Protein AF-A0A085LFK7-F1 (afdb_monomer_lite)

Structure (mmCIF, N/CA/C/O backbone):
data_AF-A0A085LFK7-F1
#
_entry.id   AF-A0A085LFK7-F1
#
loop_
_atom_site.group_PDB
_atom_site.id
_atom_site.type_symbol
_atom_site.label_atom_id
_atom_site.label_alt_id
_atom_site.label_comp_id
_atom_site.label_asym_id
_atom_site.label_entity_id
_atom_site.label_seq_id
_atom_site.pdbx_PDB_ins_code
_atom_site.Cartn_x
_atom_site.Cartn_y
_atom_site.Cartn_z
_atom_site.occupancy
_atom_site.B_iso_or_equiv
_atom_site.auth_seq_id
_atom_site.auth_comp_id
_atom_site.auth_asym_id
_atom_site.auth_atom_id
_atom_site.pdbx_PDB_model_num
ATOM 1 N N . LEU A 1 1 ? -1.500 9.485 3.854 1.00 60.34 1 LEU A N 1
ATOM 2 C CA . LEU A 1 1 ? -0.329 9.518 2.908 1.00 60.34 1 LEU A CA 1
ATOM 3 C C . LEU 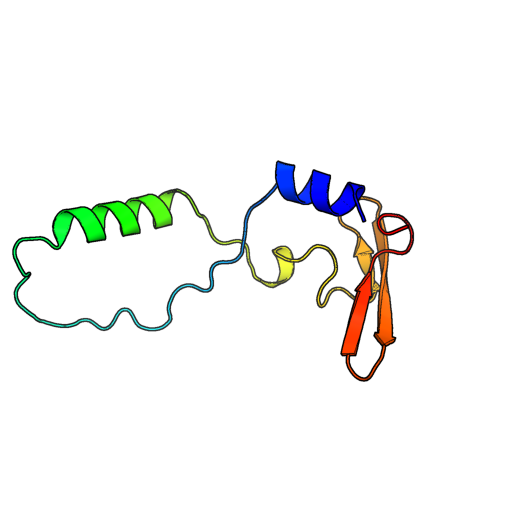A 1 1 ? 0.918 10.224 3.486 1.00 60.34 1 LEU A C 1
ATOM 5 O O . LEU A 1 1 ? 2.042 9.791 3.240 1.00 60.34 1 LEU A O 1
ATOM 9 N N . VAL A 1 2 ? 0.734 11.322 4.229 1.00 69.50 2 VAL A N 1
ATOM 10 C CA . VAL A 1 2 ? 1.791 12.288 4.591 1.00 69.50 2 VAL A CA 1
ATOM 11 C C . VAL A 1 2 ? 2.888 11.710 5.490 1.00 69.50 2 VAL A C 1
ATOM 13 O O . VAL A 1 2 ? 4.058 11.997 5.263 1.00 69.50 2 VAL A O 1
ATOM 16 N N . VAL A 1 3 ? 2.550 10.855 6.463 1.00 78.62 3 VAL A N 1
ATOM 17 C CA . VAL A 1 3 ? 3.534 10.326 7.430 1.00 78.62 3 VAL A CA 1
ATOM 18 C C . VAL A 1 3 ? 4.604 9.481 6.741 1.00 78.62 3 VAL A C 1
ATOM 20 O O . VAL A 1 3 ? 5.790 9.660 6.992 1.00 78.62 3 VAL A O 1
ATOM 23 N N . LEU A 1 4 ? 4.196 8.602 5.824 1.00 78.25 4 LEU A N 1
ATOM 24 C CA . LEU A 1 4 ? 5.115 7.713 5.114 1.00 78.25 4 LEU A CA 1
ATOM 25 C C . LEU A 1 4 ? 6.008 8.484 4.131 1.00 78.25 4 LEU A C 1
ATOM 27 O O . LEU A 1 4 ? 7.190 8.183 4.005 1.00 78.25 4 LEU A O 1
ATOM 31 N N . MET A 1 5 ? 5.454 9.508 3.473 1.00 82.06 5 MET A N 1
ATOM 32 C CA . MET A 1 5 ? 6.218 10.396 2.590 1.00 82.06 5 MET A CA 1
ATOM 33 C C . MET A 1 5 ? 7.207 11.260 3.378 1.00 82.06 5 MET A C 1
ATOM 35 O O . MET A 1 5 ? 8.332 11.462 2.932 1.00 82.06 5 MET A O 1
ATOM 39 N N . HIS A 1 6 ? 6.817 11.736 4.561 1.00 80.44 6 HIS A N 1
ATOM 40 C CA . HIS A 1 6 ? 7.674 12.553 5.412 1.00 80.44 6 HIS A CA 1
ATOM 41 C C . HIS A 1 6 ? 8.803 11.732 6.046 1.00 80.44 6 HIS A C 1
ATOM 43 O O . HIS A 1 6 ? 9.951 12.164 6.039 1.00 80.44 6 HIS A O 1
ATOM 49 N N . ASP A 1 7 ? 8.505 10.525 6.529 1.00 82.44 7 ASP A N 1
ATOM 50 C CA . ASP A 1 7 ? 9.519 9.604 7.043 1.00 82.44 7 ASP A CA 1
ATOM 51 C C . ASP A 1 7 ? 10.489 9.167 5.937 1.00 82.44 7 ASP A C 1
ATOM 53 O O . ASP A 1 7 ? 11.701 9.316 6.082 1.00 82.44 7 ASP A O 1
ATOM 57 N N . GLY A 1 8 ? 9.955 8.761 4.779 1.00 77.06 8 GLY A N 1
ATOM 58 C CA . GLY A 1 8 ? 10.756 8.404 3.611 1.00 77.06 8 GLY A CA 1
ATOM 59 C C . GLY A 1 8 ? 11.635 9.551 3.108 1.00 77.06 8 GLY A C 1
ATOM 60 O O . GLY A 1 8 ? 12.756 9.302 2.681 1.00 77.06 8 GLY A O 1
ATOM 61 N N . ALA A 1 9 ? 11.181 10.806 3.197 1.00 79.62 9 ALA A N 1
ATOM 62 C CA . ALA A 1 9 ? 11.991 11.975 2.851 1.00 79.62 9 ALA A CA 1
ATOM 63 C C . ALA A 1 9 ? 13.153 12.211 3.833 1.00 79.62 9 ALA A C 1
ATOM 65 O O . ALA A 1 9 ? 14.217 12.660 3.410 1.00 79.62 9 ALA A O 1
ATOM 66 N N . ARG A 1 10 ? 12.986 11.888 5.125 1.00 78.31 10 ARG A N 1
ATOM 67 C CA . ARG A 1 10 ? 14.064 12.000 6.126 1.00 78.31 10 ARG A CA 1
ATOM 68 C C . ARG A 1 10 ? 15.092 10.875 6.019 1.00 78.31 10 ARG A C 1
ATOM 70 O O . ARG A 1 10 ? 16.265 11.097 6.300 1.00 78.31 10 ARG A O 1
ATOM 77 N N . THR A 1 11 ? 14.665 9.677 5.631 1.00 72.25 11 THR A N 1
ATOM 78 C CA . THR A 1 11 ? 15.505 8.465 5.620 1.00 72.25 11 THR A CA 1
ATOM 79 C C . THR A 1 11 ? 16.003 8.075 4.227 1.00 72.25 11 THR A C 1
ATOM 81 O O . THR A 1 11 ? 16.745 7.099 4.096 1.00 72.25 11 THR A O 1
ATOM 84 N N . ALA A 1 12 ? 15.602 8.825 3.192 1.00 62.25 12 ALA A N 1
ATOM 85 C CA . ALA A 1 12 ? 15.696 8.464 1.781 1.00 62.25 12 ALA A CA 1
ATOM 86 C C . ALA A 1 12 ? 17.036 7.819 1.387 1.00 62.25 12 ALA A C 1
ATOM 88 O O . ALA A 1 12 ? 18.047 8.488 1.165 1.00 62.25 12 ALA A O 1
ATOM 89 N N . ARG A 1 13 ? 17.017 6.496 1.206 1.00 69.06 13 ARG A N 1
ATOM 90 C CA . ARG A 1 13 ? 18.084 5.726 0.566 1.00 69.06 13 ARG A CA 1
ATOM 91 C C . ARG A 1 13 ? 17.439 4.748 -0.405 1.00 69.06 13 ARG A C 1
ATOM 93 O O . ARG A 1 13 ? 16.713 3.847 -0.003 1.00 69.06 13 ARG A O 1
ATOM 100 N N . SER A 1 14 ? 17.650 4.968 -1.697 1.00 65.25 14 SER A N 1
ATOM 101 C CA . SER A 1 14 ? 17.002 4.195 -2.755 1.00 65.25 14 SER A CA 1
ATOM 102 C C . SER A 1 14 ? 17.885 3.048 -3.241 1.00 65.25 14 SER A C 1
ATOM 104 O O . SER A 1 14 ? 19.111 3.167 -3.338 1.00 65.25 14 SER A O 1
ATOM 106 N N . SER A 1 15 ? 17.261 1.924 -3.596 1.00 64.38 15 SER A N 1
ATOM 107 C CA . SER A 1 15 ? 17.933 0.876 -4.357 1.00 64.38 15 SER A CA 1
ATOM 108 C C . SER A 1 15 ? 18.140 1.376 -5.787 1.00 64.38 15 SER A C 1
ATOM 110 O O . SER A 1 15 ? 17.233 1.328 -6.619 1.00 64.38 15 SER A O 1
ATOM 112 N N . ARG A 1 16 ? 19.338 1.860 -6.113 1.00 65.62 16 ARG A N 1
ATOM 113 C CA . ARG A 1 16 ? 19.757 1.866 -7.514 1.00 65.62 16 ARG A CA 1
ATOM 114 C C . ARG A 1 16 ? 20.142 0.437 -7.860 1.00 65.62 16 ARG A C 1
ATOM 116 O O . ARG A 1 16 ? 21.083 -0.095 -7.276 1.00 65.62 16 ARG A O 1
ATOM 123 N N . ARG A 1 17 ? 19.429 -0.182 -8.804 1.00 57.62 17 ARG A N 1
ATOM 124 C CA . ARG A 1 17 ? 19.918 -1.409 -9.437 1.00 57.62 17 ARG A CA 1
ATOM 125 C C . ARG A 1 17 ? 21.260 -1.039 -10.066 1.00 57.62 17 ARG A C 1
ATOM 127 O O . ARG A 1 17 ? 21.301 -0.145 -10.911 1.00 57.62 17 ARG A O 1
ATOM 134 N N . ALA A 1 18 ? 22.354 -1.633 -9.592 1.00 55.38 18 ALA A N 1
ATOM 135 C CA . ALA A 1 18 ? 23.641 -1.441 -10.243 1.00 55.38 18 ALA A CA 1
ATOM 136 C C . ALA A 1 18 ? 23.465 -1.822 -11.723 1.00 55.38 18 ALA A C 1
ATOM 138 O O . ALA A 1 18 ? 22.796 -2.827 -11.992 1.00 55.38 18 ALA A O 1
ATOM 139 N N . PRO A 1 19 ? 23.975 -1.027 -12.682 1.00 46.00 19 PRO A N 1
ATOM 140 C CA . PRO A 1 19 ? 23.883 -1.408 -14.079 1.00 46.00 19 PRO A CA 1
ATOM 141 C C . PRO A 1 19 ? 24.586 -2.757 -14.237 1.00 46.00 19 PRO A C 1
ATOM 143 O O . PRO A 1 19 ? 25.791 -2.876 -14.013 1.00 46.00 19 PRO A O 1
ATOM 146 N N . SER A 1 20 ? 23.820 -3.796 -14.574 1.00 53.44 20 SER A N 1
ATOM 147 C CA . SER A 1 20 ? 24.397 -5.028 -15.095 1.00 53.44 20 SER A CA 1
ATOM 148 C C . SER A 1 20 ? 25.118 -4.646 -16.380 1.00 53.44 20 SER A C 1
ATOM 150 O O . SER A 1 20 ? 24.518 -3.965 -17.202 1.00 53.44 20 SER A O 1
ATOM 152 N N . THR A 1 21 ? 26.365 -5.076 -16.539 1.00 46.34 21 THR A N 1
ATOM 153 C CA . THR A 1 21 ? 27.300 -4.715 -17.619 1.00 46.34 21 THR A CA 1
ATOM 154 C C . THR A 1 21 ? 28.029 -3.384 -17.421 1.00 46.34 21 THR A C 1
ATOM 156 O O . THR A 1 21 ? 27.714 -2.358 -18.023 1.00 46.34 21 THR A O 1
ATOM 159 N N . ALA A 1 22 ? 29.131 -3.445 -16.671 1.00 50.69 22 ALA A N 1
ATOM 160 C CA . ALA A 1 22 ? 30.322 -2.724 -17.093 1.00 50.69 22 ALA A CA 1
ATOM 161 C C . ALA A 1 22 ? 30.808 -3.387 -18.392 1.00 50.69 22 ALA A C 1
ATOM 163 O O . ALA A 1 22 ? 31.567 -4.353 -18.369 1.00 50.69 22 ALA A O 1
ATOM 164 N N . THR A 1 23 ? 30.307 -2.926 -19.539 1.00 45.25 23 THR A N 1
ATOM 165 C CA . THR A 1 23 ? 30.941 -3.232 -20.820 1.00 45.25 23 THR A CA 1
ATOM 166 C C . THR A 1 23 ? 32.347 -2.652 -20.757 1.00 45.25 23 THR A C 1
ATOM 168 O O . THR A 1 23 ? 32.522 -1.433 -20.781 1.00 45.25 23 THR A O 1
ATOM 171 N N . THR A 1 24 ? 33.355 -3.520 -20.662 1.00 45.75 24 THR A N 1
ATOM 172 C CA . THR A 1 24 ? 34.759 -3.172 -20.898 1.00 45.75 24 THR A CA 1
ATOM 173 C C . THR A 1 24 ? 34.908 -2.808 -22.374 1.00 45.75 24 THR A C 1
ATOM 175 O O . THR A 1 24 ? 35.356 -3.603 -23.198 1.00 45.75 24 THR A O 1
ATOM 178 N N . ALA A 1 25 ? 34.483 -1.600 -22.735 1.00 48.19 25 ALA A N 1
ATOM 179 C CA . ALA A 1 25 ? 34.781 -1.014 -24.025 1.00 48.19 25 ALA A CA 1
ATOM 180 C C . ALA A 1 25 ? 36.264 -0.623 -24.011 1.00 48.19 25 ALA A C 1
ATOM 182 O O . ALA A 1 25 ? 36.645 0.430 -23.503 1.00 48.19 25 ALA A O 1
ATOM 183 N N . ARG A 1 26 ? 37.115 -1.500 -24.556 1.00 51.03 26 ARG A N 1
ATOM 184 C CA . ARG A 1 26 ? 38.474 -1.146 -24.981 1.00 51.03 26 ARG A CA 1
ATOM 185 C C . ARG A 1 26 ? 38.363 -0.129 -26.120 1.00 51.03 26 ARG A C 1
ATOM 187 O O . ARG A 1 26 ? 38.329 -0.494 -27.287 1.00 51.03 26 ARG A O 1
ATOM 194 N N .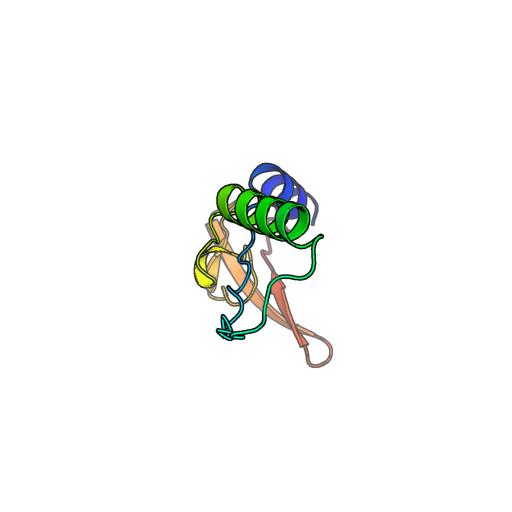 GLY A 1 27 ? 38.263 1.146 -25.765 1.00 48.88 27 GLY A N 1
ATOM 195 C CA . GLY A 1 27 ? 38.271 2.274 -26.688 1.00 48.88 27 GLY A CA 1
ATOM 196 C C . GLY A 1 27 ? 39.018 3.443 -26.057 1.00 48.88 27 GLY A C 1
ATOM 197 O O . GLY A 1 27 ? 38.717 3.839 -24.935 1.00 48.88 27 GLY A O 1
ATOM 198 N N . ARG A 1 28 ? 40.020 3.966 -26.774 1.00 49.56 28 ARG A N 1
ATOM 199 C CA . ARG A 1 28 ? 40.868 5.106 -26.381 1.00 49.56 28 ARG A CA 1
ATOM 200 C C . ARG A 1 28 ? 40.006 6.251 -25.810 1.00 49.56 28 ARG A C 1
ATOM 202 O O . ARG A 1 28 ? 39.044 6.644 -26.475 1.00 49.56 28 ARG A O 1
ATOM 209 N N . PRO A 1 29 ? 40.316 6.801 -24.619 1.00 52.38 29 PRO A N 1
ATOM 210 C CA . PRO A 1 29 ? 39.444 7.780 -23.983 1.00 52.38 29 PRO A CA 1
ATOM 211 C C . PRO A 1 29 ? 39.378 9.049 -24.837 1.00 52.38 29 PRO A C 1
ATOM 213 O O . PRO A 1 29 ? 40.402 9.639 -25.188 1.00 52.38 29 PRO A O 1
ATOM 216 N N . ARG A 1 30 ? 38.158 9.478 -25.181 1.00 55.56 30 ARG A N 1
ATOM 217 C CA . ARG A 1 30 ? 37.931 10.817 -25.733 1.00 55.56 30 ARG A CA 1
ATOM 218 C C . ARG A 1 30 ? 38.235 11.832 -24.630 1.00 55.56 30 ARG A C 1
ATOM 220 O O . ARG A 1 30 ? 37.699 11.722 -23.526 1.00 55.56 30 ARG A O 1
ATOM 227 N N . ARG A 1 31 ? 39.103 12.804 -24.929 1.00 51.44 31 ARG A N 1
ATOM 228 C CA . ARG A 1 31 ? 39.499 13.901 -24.029 1.00 51.44 31 ARG A CA 1
ATOM 229 C C . ARG A 1 31 ? 38.229 14.654 -23.601 1.00 51.44 31 ARG A C 1
ATOM 231 O O . ARG A 1 31 ? 37.657 15.392 -24.394 1.00 51.44 31 ARG A O 1
ATOM 238 N N . GLY A 1 32 ? 37.734 14.363 -22.396 1.00 55.56 32 GLY A N 1
ATOM 239 C CA . GLY A 1 32 ? 36.410 14.784 -21.907 1.00 55.56 32 GLY A CA 1
ATOM 240 C C . GLY A 1 32 ? 35.722 13.792 -20.950 1.00 55.56 32 GLY A C 1
ATOM 241 O O . GLY A 1 32 ? 34.799 14.184 -20.237 1.00 55.56 32 GLY A O 1
ATOM 242 N N . GLY A 1 33 ? 36.181 12.534 -20.886 1.00 57.69 33 GLY A N 1
ATOM 243 C CA . GLY A 1 33 ? 35.597 11.473 -20.046 1.00 57.69 33 GLY A CA 1
ATOM 244 C C . GLY A 1 33 ? 35.863 11.580 -18.537 1.00 57.69 33 GLY A C 1
ATOM 245 O O . GLY A 1 33 ? 35.092 11.039 -17.745 1.00 57.69 33 GLY A O 1
ATOM 246 N N . ASP A 1 34 ? 36.890 12.321 -18.120 1.00 61.47 34 ASP A N 1
ATOM 247 C CA . ASP A 1 34 ? 37.378 12.288 -16.731 1.00 61.47 34 ASP A CA 1
ATOM 248 C C . ASP A 1 34 ? 36.399 12.947 -15.750 1.00 61.47 34 ASP A C 1
ATOM 250 O O . ASP A 1 34 ? 36.191 12.465 -14.638 1.00 61.47 34 ASP A O 1
ATOM 254 N N . ARG A 1 35 ? 35.707 14.013 -16.182 1.00 64.06 35 ARG A N 1
ATOM 255 C CA . ARG A 1 35 ? 34.680 14.684 -15.363 1.00 64.06 35 ARG A CA 1
ATOM 256 C C . ARG A 1 35 ? 33.416 13.838 -15.220 1.00 64.06 35 ARG A C 1
ATOM 258 O O . ARG A 1 35 ? 32.802 13.844 -14.158 1.00 64.06 35 ARG A O 1
ATOM 265 N N . ALA A 1 36 ? 33.018 13.123 -16.272 1.00 64.94 36 ALA A N 1
ATOM 266 C CA . ALA A 1 36 ? 31.851 12.242 -16.238 1.00 64.94 36 ALA A CA 1
ATOM 267 C C . ALA A 1 36 ? 32.121 11.005 -15.370 1.00 64.94 36 ALA A C 1
ATOM 269 O O . ALA A 1 36 ? 31.297 10.661 -14.525 1.00 64.94 36 ALA A O 1
ATOM 270 N N . ALA A 1 37 ? 33.307 10.404 -15.508 1.00 63.75 37 ALA A N 1
ATOM 271 C CA . ALA A 1 37 ? 33.760 9.303 -14.666 1.00 63.75 37 ALA A CA 1
ATOM 272 C C . ALA A 1 37 ? 33.884 9.725 -13.192 1.00 63.75 37 ALA A C 1
ATOM 274 O O . ALA A 1 37 ? 33.388 9.020 -12.317 1.00 63.75 37 ALA A O 1
ATOM 275 N N . ALA A 1 38 ? 34.444 10.907 -12.908 1.00 65.31 38 ALA A N 1
ATOM 276 C CA . ALA A 1 38 ? 34.516 11.447 -11.550 1.00 65.31 38 ALA A CA 1
ATOM 277 C C . ALA A 1 38 ? 33.124 11.703 -10.950 1.00 65.31 38 ALA A C 1
ATOM 279 O O . ALA A 1 38 ? 32.879 11.341 -9.803 1.00 65.31 38 ALA A O 1
ATOM 280 N N . ARG A 1 39 ? 32.178 12.255 -11.726 1.00 65.38 39 ARG A N 1
ATOM 281 C CA . ARG A 1 39 ? 30.784 12.448 -11.284 1.00 65.38 39 ARG A CA 1
ATOM 282 C C . ARG A 1 39 ? 30.067 11.122 -11.023 1.00 65.38 39 ARG A C 1
ATOM 284 O O . ARG A 1 39 ? 29.351 11.016 -10.033 1.00 65.38 39 ARG A O 1
ATOM 291 N N . ALA A 1 40 ? 30.272 10.113 -11.870 1.00 65.69 40 ALA A N 1
ATOM 292 C CA . ALA A 1 40 ? 29.710 8.777 -11.682 1.00 65.69 40 ALA A CA 1
ATOM 293 C C . ALA A 1 40 ? 30.307 8.071 -10.452 1.00 65.69 40 ALA A C 1
ATOM 295 O O . ALA A 1 40 ? 29.564 7.498 -9.656 1.00 65.69 40 ALA A O 1
ATOM 296 N N . ALA A 1 41 ? 31.625 8.168 -10.252 1.00 64.56 41 ALA A N 1
ATOM 297 C CA . ALA A 1 41 ? 32.311 7.630 -9.080 1.00 64.56 41 ALA A CA 1
ATOM 298 C C . ALA A 1 41 ? 31.856 8.326 -7.789 1.00 64.56 41 ALA A C 1
ATOM 300 O O . ALA A 1 41 ? 31.580 7.663 -6.794 1.00 64.56 41 ALA A O 1
ATOM 301 N N . GLU A 1 42 ? 31.708 9.649 -7.813 1.00 63.19 42 GLU A N 1
ATOM 302 C CA . GLU A 1 42 ? 31.216 10.437 -6.685 1.00 63.19 42 GLU A CA 1
ATOM 303 C C . GLU A 1 42 ? 29.734 10.148 -6.376 1.00 63.19 42 GLU A C 1
ATOM 305 O O . GLU A 1 42 ? 29.352 9.994 -5.216 1.00 63.19 42 GLU A O 1
ATOM 310 N N . HIS A 1 43 ? 28.881 9.989 -7.394 1.00 65.38 43 HIS A N 1
ATOM 311 C CA . HIS A 1 43 ? 27.510 9.498 -7.208 1.00 65.38 43 HIS A CA 1
ATOM 312 C C . HIS A 1 43 ? 27.484 8.082 -6.615 1.00 65.38 43 HIS A C 1
ATOM 314 O O . HIS A 1 43 ? 26.677 7.821 -5.725 1.00 65.38 43 HIS A O 1
ATOM 320 N N . GLY A 1 44 ? 28.376 7.191 -7.061 1.00 64.12 44 GLY A N 1
ATOM 321 C CA . GLY A 1 44 ? 28.532 5.838 -6.523 1.00 64.12 44 GLY A CA 1
ATOM 322 C C . GLY A 1 44 ? 28.952 5.824 -5.051 1.00 64.12 44 GLY A C 1
ATOM 323 O O . GLY A 1 44 ? 28.361 5.091 -4.263 1.00 64.12 44 GLY A O 1
ATOM 324 N N . ARG A 1 45 ? 29.897 6.691 -4.654 1.00 63.62 45 ARG A N 1
ATOM 325 C CA . ARG A 1 45 ? 30.316 6.867 -3.248 1.00 63.62 45 ARG A CA 1
ATOM 326 C C . ARG A 1 45 ? 29.183 7.404 -2.370 1.00 63.62 45 ARG A C 1
ATOM 328 O O . ARG A 1 45 ? 29.034 6.959 -1.236 1.00 63.62 45 ARG A O 1
ATOM 335 N N . ARG A 1 46 ? 28.360 8.323 -2.893 1.00 61.44 46 ARG A N 1
ATOM 336 C CA . ARG A 1 46 ? 27.232 8.927 -2.160 1.00 61.44 46 ARG A CA 1
ATOM 337 C C . ARG A 1 46 ? 26.010 8.019 -2.018 1.00 61.44 46 ARG A C 1
ATOM 339 O O . ARG A 1 46 ? 25.247 8.184 -1.071 1.00 61.44 46 ARG A O 1
ATOM 346 N N . SER A 1 47 ? 25.804 7.056 -2.916 1.00 62.47 47 SER A N 1
ATOM 347 C CA . SER A 1 47 ? 24.693 6.104 -2.812 1.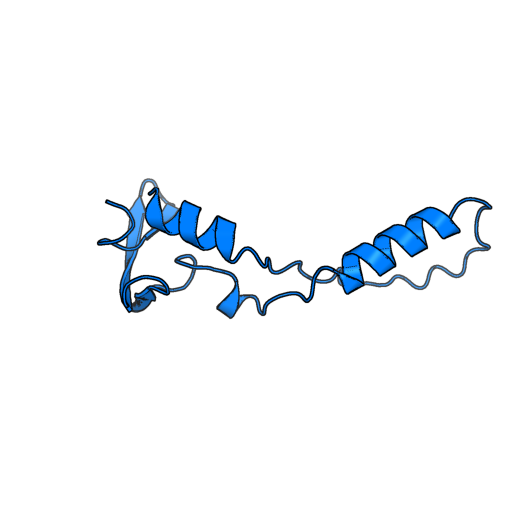00 62.47 47 SER A CA 1
ATOM 348 C C . SER A 1 47 ? 25.174 4.685 -2.586 1.00 62.47 47 SER A C 1
ATOM 350 O O . SER A 1 47 ? 25.298 3.908 -3.532 1.00 62.47 47 SER A O 1
ATOM 352 N N . ARG A 1 48 ? 25.345 4.312 -1.316 1.00 68.88 48 ARG A N 1
ATOM 353 C CA . ARG A 1 48 ? 25.290 2.896 -0.953 1.00 68.88 48 ARG A CA 1
ATOM 354 C C . ARG A 1 48 ? 23.872 2.405 -1.244 1.00 68.88 48 ARG A C 1
ATOM 356 O O . ARG A 1 48 ? 22.934 2.838 -0.576 1.00 68.88 48 ARG A O 1
ATOM 363 N N . ALA A 1 49 ? 23.727 1.574 -2.272 1.00 71.69 49 ALA A N 1
ATOM 364 C CA . ALA A 1 49 ? 22.445 0.989 -2.636 1.00 71.69 49 ALA A CA 1
ATOM 365 C C . ALA A 1 49 ? 21.903 0.165 -1.460 1.00 71.69 49 ALA A C 1
ATOM 367 O O . ALA A 1 49 ? 22.645 -0.596 -0.838 1.00 71.69 49 ALA A O 1
ATOM 368 N N . VAL A 1 50 ? 20.620 0.348 -1.155 1.00 75.06 50 VAL A N 1
ATOM 369 C CA . VAL A 1 50 ? 19.891 -0.514 -0.217 1.00 75.06 50 VAL A CA 1
ATOM 370 C C . VAL A 1 50 ? 19.507 -1.796 -0.955 1.00 75.06 50 VAL A C 1
ATOM 372 O O . VAL A 1 50 ? 19.149 -1.701 -2.138 1.00 75.06 50 VAL A O 1
ATOM 375 N N . PRO A 1 51 ? 19.575 -2.973 -0.306 1.00 78.94 51 PRO A N 1
ATOM 376 C CA . PRO A 1 51 ? 18.962 -4.190 -0.826 1.00 78.94 51 PRO A CA 1
ATOM 377 C C . PRO A 1 51 ? 17.508 -3.943 -1.253 1.00 78.94 51 PRO A C 1
ATOM 379 O O . PRO A 1 51 ? 16.796 -3.132 -0.661 1.00 78.94 51 PRO A O 1
ATOM 382 N N . ALA A 1 52 ? 17.061 -4.589 -2.329 1.00 75.25 52 ALA A N 1
ATOM 383 C CA . ALA A 1 52 ? 15.749 -4.298 -2.914 1.00 75.25 52 ALA A CA 1
ATOM 384 C C . ALA A 1 52 ? 14.588 -4.614 -1.951 1.00 75.25 52 ALA A C 1
ATOM 386 O O . ALA A 1 52 ? 13.585 -3.904 -1.935 1.00 75.25 52 ALA A O 1
ATOM 387 N N . ASP A 1 53 ? 14.742 -5.639 -1.118 1.00 76.19 53 ASP A N 1
ATOM 388 C CA . ASP A 1 53 ? 13.801 -6.038 -0.069 1.00 76.19 53 ASP A CA 1
ATOM 389 C C . ASP A 1 53 ? 13.717 -5.005 1.073 1.00 76.19 53 ASP A C 1
ATOM 391 O O . ASP A 1 53 ? 12.648 -4.745 1.637 1.00 76.19 53 ASP A O 1
ATOM 395 N N . GLU A 1 54 ? 14.820 -4.315 1.350 1.00 78.44 54 GLU A N 1
ATOM 396 C CA . GLU A 1 54 ? 14.902 -3.251 2.348 1.00 78.44 54 GLU A CA 1
ATOM 397 C C . GLU A 1 54 ? 14.508 -1.871 1.795 1.00 78.44 54 GLU A C 1
ATOM 399 O O . GLU A 1 54 ? 14.231 -0.948 2.558 1.00 78.44 54 GLU A O 1
ATOM 404 N N . ALA A 1 55 ? 14.398 -1.703 0.478 1.00 81.12 55 ALA A N 1
ATOM 405 C CA . ALA A 1 55 ? 14.190 -0.391 -0.138 1.00 81.12 55 ALA A CA 1
ATOM 406 C C . ALA A 1 55 ? 12.741 0.128 -0.063 1.00 81.12 55 ALA A C 1
ATOM 408 O O . ALA A 1 55 ? 12.515 1.337 -0.111 1.00 81.12 55 ALA A O 1
ATOM 409 N N . PHE A 1 56 ? 11.746 -0.756 0.075 1.00 87.06 56 PHE A N 1
ATOM 410 C CA . PHE A 1 56 ? 10.331 -0.376 -0.035 1.00 87.06 56 PHE A CA 1
ATOM 411 C C . PHE A 1 56 ? 9.581 -0.376 1.295 1.00 87.06 56 PHE A C 1
ATOM 413 O O . PHE A 1 56 ? 9.523 -1.384 1.990 1.00 87.06 56 PHE A O 1
ATOM 420 N N . TYR A 1 57 ? 8.905 0.729 1.618 1.00 89.31 57 TYR A N 1
ATOM 421 C CA . TYR A 1 57 ? 8.086 0.817 2.832 1.00 89.31 57 TYR A CA 1
ATOM 422 C C . TYR A 1 57 ? 6.894 -0.153 2.820 1.00 89.31 57 TYR A C 1
ATOM 424 O O . TYR A 1 57 ? 6.674 -0.839 3.818 1.00 89.31 57 TYR A O 1
ATOM 432 N N . VAL A 1 58 ? 6.157 -0.225 1.701 1.00 92.81 58 VAL A N 1
ATOM 433 C CA . VAL A 1 58 ? 4.925 -1.036 1.560 1.00 92.81 58 VAL A CA 1
ATOM 434 C C . VAL A 1 58 ? 4.939 -1.995 0.362 1.00 92.81 58 VAL A C 1
ATOM 436 O O . VAL A 1 58 ? 4.348 -3.069 0.423 1.00 92.81 58 VAL A O 1
ATOM 439 N N . TYR A 1 59 ? 5.618 -1.646 -0.733 1.00 92.50 59 TYR A N 1
ATOM 440 C CA . TYR A 1 59 ? 5.586 -2.438 -1.965 1.00 92.50 59 TYR A CA 1
ATOM 441 C C . TYR A 1 59 ? 6.256 -3.809 -1.789 1.00 92.50 59 TYR A C 1
ATOM 443 O O . TYR A 1 59 ? 7.333 -3.885 -1.207 1.00 92.50 59 TYR A O 1
ATOM 451 N N . HIS A 1 60 ? 5.612 -4.878 -2.276 1.00 90.38 60 HIS A N 1
ATOM 452 C CA . HIS A 1 60 ? 6.014 -6.282 -2.076 1.00 90.38 60 HIS A CA 1
ATOM 453 C C . HIS A 1 60 ? 6.180 -6.723 -0.611 1.00 90.38 60 HIS A C 1
ATOM 455 O O . HIS A 1 60 ? 6.775 -7.760 -0.337 1.00 90.38 60 HIS A O 1
ATOM 461 N N . ARG A 1 61 ? 5.590 -5.989 0.338 1.00 93.19 61 ARG A N 1
ATOM 462 C CA . ARG A 1 61 ? 5.691 -6.286 1.774 1.00 93.19 61 ARG A CA 1
ATOM 463 C C . ARG A 1 61 ? 4.372 -6.698 2.423 1.00 93.19 61 ARG A C 1
ATOM 465 O O . ARG A 1 61 ? 4.222 -6.523 3.624 1.00 93.19 61 ARG A O 1
ATOM 472 N N . HIS A 1 62 ? 3.422 -7.238 1.657 1.00 95.00 62 HIS A N 1
ATOM 473 C CA . HIS A 1 62 ? 2.152 -7.745 2.197 1.00 95.00 62 HIS A CA 1
ATOM 474 C C . HIS A 1 62 ? 2.376 -8.693 3.390 1.00 95.00 62 HIS A C 1
ATOM 476 O O . HIS A 1 62 ? 3.259 -9.547 3.348 1.00 95.00 62 HIS A O 1
ATOM 482 N N . GLY A 1 63 ? 1.621 -8.500 4.473 1.00 94.25 63 GLY A N 1
ATOM 483 C CA . GLY A 1 63 ? 1.746 -9.289 5.705 1.00 94.25 63 GLY A CA 1
ATOM 484 C C . GLY A 1 63 ? 2.960 -8.959 6.586 1.00 94.25 63 GLY A C 1
ATOM 485 O O . GLY A 1 63 ? 2.969 -9.328 7.757 1.00 94.25 63 GLY A O 1
ATOM 486 N N . LEU A 1 64 ? 3.956 -8.221 6.085 1.00 95.12 64 LEU A N 1
ATOM 487 C CA . LEU A 1 64 ? 5.095 -7.769 6.887 1.00 95.12 64 LEU A CA 1
ATOM 488 C C . LEU A 1 64 ? 4.743 -6.504 7.690 1.00 95.12 64 LEU A C 1
ATOM 490 O O . LEU A 1 64 ? 3.892 -5.715 7.265 1.00 95.12 64 LEU A O 1
ATOM 494 N N . PRO A 1 65 ? 5.430 -6.254 8.820 1.00 95.50 65 PRO A N 1
ATOM 495 C CA . PRO A 1 65 ? 5.207 -5.054 9.620 1.00 95.50 65 PRO A CA 1
ATOM 496 C C . PRO A 1 65 ? 5.627 -3.777 8.873 1.00 95.50 65 PRO A C 1
ATOM 498 O O . PRO A 1 65 ? 6.709 -3.697 8.268 1.00 95.50 65 PRO A O 1
ATOM 501 N N . CYS A 1 66 ? 4.777 -2.748 8.944 1.00 93.38 66 CYS A N 1
ATOM 502 C CA . CYS A 1 66 ? 5.072 -1.394 8.477 1.00 93.38 66 CYS A CA 1
ATOM 503 C C . CYS A 1 66 ? 6.314 -0.844 9.190 1.00 93.38 66 CYS A C 1
ATOM 505 O O . CYS A 1 66 ? 6.431 -0.954 10.408 1.00 93.38 66 CYS A O 1
ATOM 507 N N . ARG A 1 67 ? 7.227 -0.198 8.452 1.00 89.56 67 ARG A N 1
ATOM 508 C CA . ARG A 1 67 ? 8.476 0.335 9.039 1.00 89.56 67 ARG A CA 1
ATOM 509 C C . ARG A 1 67 ? 8.272 1.524 9.971 1.00 89.56 67 ARG A C 1
ATOM 511 O O . ARG A 1 67 ? 9.174 1.840 10.730 1.00 89.56 67 ARG A O 1
ATOM 518 N N . VAL A 1 68 ? 7.114 2.177 9.887 1.00 91.69 68 VAL A N 1
ATOM 519 C CA . VAL A 1 68 ? 6.794 3.354 10.700 1.00 91.69 68 VAL A CA 1
ATOM 520 C C . VAL A 1 68 ? 6.055 2.951 11.974 1.00 91.69 68 VAL A C 1
ATOM 522 O O . VAL A 1 68 ? 6.441 3.363 13.058 1.00 91.69 68 VAL A O 1
ATOM 525 N N . CYS A 1 69 ? 4.993 2.146 11.856 1.00 94.12 69 CYS A N 1
ATOM 526 C CA . CYS A 1 69 ? 4.087 1.857 12.975 1.00 94.12 69 CYS A CA 1
ATOM 527 C C . CYS A 1 69 ? 3.952 0.369 13.336 1.00 94.12 69 CYS A C 1
ATOM 529 O O . CYS A 1 69 ? 3.176 0.031 14.223 1.00 94.12 69 CYS A O 1
ATOM 531 N N . GLY A 1 70 ? 4.624 -0.542 12.629 1.00 94.19 70 GLY A N 1
ATOM 532 C CA . GLY A 1 70 ? 4.553 -1.986 12.885 1.00 94.19 70 GLY A CA 1
ATOM 533 C C . GLY A 1 70 ? 3.277 -2.692 12.405 1.00 94.19 70 GLY A C 1
ATOM 534 O O . GLY A 1 70 ? 3.287 -3.912 12.275 1.00 94.19 70 GLY A O 1
ATOM 535 N N . THR A 1 71 ? 2.201 -1.970 12.069 1.00 95.88 71 THR A N 1
ATOM 536 C CA . THR A 1 71 ? 0.956 -2.576 11.553 1.00 95.88 71 THR A CA 1
ATOM 537 C C . THR A 1 71 ? 1.216 -3.364 10.261 1.00 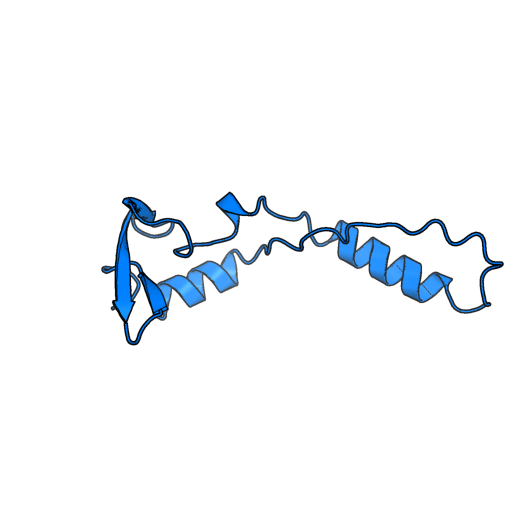95.88 71 THR A C 1
ATOM 539 O O . THR A 1 71 ? 1.957 -2.859 9.409 1.00 95.88 71 THR A O 1
ATOM 542 N N . PRO A 1 72 ? 0.612 -4.554 10.066 1.00 96.75 72 PRO A N 1
ATOM 543 C CA . PRO A 1 72 ? 0.777 -5.322 8.837 1.00 96.75 72 PRO A CA 1
ATOM 544 C C . PRO A 1 72 ? 0.410 -4.516 7.589 1.00 96.75 72 PRO A C 1
ATOM 546 O O . PRO A 1 72 ? -0.602 -3.811 7.554 1.00 96.75 72 PRO A O 1
ATOM 549 N N . VAL A 1 73 ? 1.240 -4.618 6.552 1.00 95.94 73 VAL A N 1
ATOM 550 C CA . VAL A 1 73 ? 0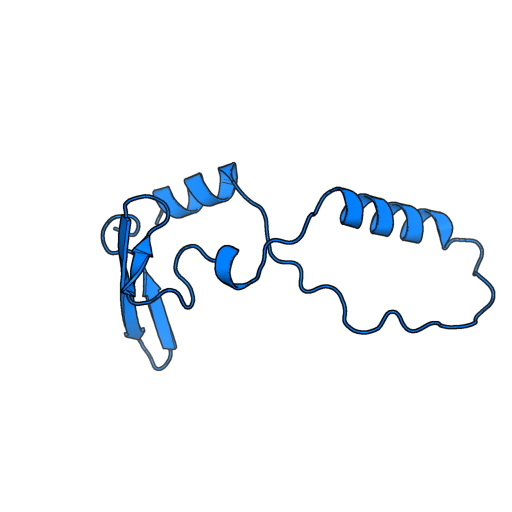.946 -4.020 5.246 1.00 95.94 73 VAL A CA 1
ATOM 551 C C . VAL A 1 73 ? -0.151 -4.828 4.556 1.00 95.94 73 VAL A C 1
ATOM 553 O O . VAL A 1 73 ? -0.063 -6.053 4.433 1.00 95.94 73 VAL A O 1
ATOM 556 N N . LEU A 1 74 ? -1.168 -4.116 4.082 1.00 95.94 74 LEU A N 1
ATOM 557 C CA . LEU A 1 74 ? -2.334 -4.654 3.398 1.00 95.94 74 LEU A CA 1
ATOM 558 C C . LEU A 1 74 ? -2.108 -4.686 1.884 1.00 95.94 74 LEU A C 1
ATOM 560 O O . LEU A 1 74 ? -1.366 -3.868 1.334 1.00 95.94 74 LEU A O 1
ATOM 564 N N . LEU A 1 75 ? -2.776 -5.631 1.227 1.00 96.50 75 LEU A N 1
ATOM 565 C CA . LEU A 1 75 ? -2.824 -5.793 -0.222 1.00 96.50 75 LEU A CA 1
ATOM 566 C C . LEU A 1 75 ? -4.288 -5.838 -0.668 1.00 96.50 75 LEU A C 1
ATOM 568 O O . LEU A 1 75 ? -5.110 -6.509 -0.049 1.00 96.50 75 LEU A O 1
ATOM 572 N N . LYS A 1 76 ? -4.604 -5.128 -1.748 1.00 95.62 76 LYS A N 1
ATOM 573 C CA . LYS A 1 76 ? -5.916 -5.125 -2.393 1.00 95.62 76 LYS A CA 1
ATOM 574 C C . LYS A 1 76 ? -5.726 -4.951 -3.883 1.00 95.62 76 LYS A C 1
ATOM 576 O O . LYS A 1 76 ? -4.898 -4.153 -4.315 1.00 95.62 76 LYS A O 1
ATOM 581 N N . GLU A 1 77 ? -6.525 -5.661 -4.656 1.00 96.25 77 GLU A N 1
ATOM 582 C CA . GLU A 1 77 ? -6.621 -5.415 -6.083 1.00 96.25 77 GLU A CA 1
ATOM 583 C C . GLU A 1 77 ? -7.576 -4.242 -6.343 1.00 96.25 77 GLU A C 1
ATOM 585 O O . GLU A 1 77 ? -8.712 -4.220 -5.862 1.00 96.25 77 GLU A O 1
ATOM 590 N N . LEU A 1 78 ? -7.103 -3.238 -7.078 1.00 94.69 78 LEU A N 1
ATOM 591 C CA . LEU A 1 78 ? -7.881 -2.077 -7.490 1.00 94.69 78 LEU A CA 1
ATOM 592 C C . LEU A 1 78 ? -7.670 -1.852 -8.987 1.00 94.69 78 LEU A C 1
ATOM 594 O O . LEU A 1 78 ? -6.550 -1.583 -9.417 1.00 94.69 78 LEU A O 1
ATOM 598 N N . ALA A 1 79 ? -8.741 -1.964 -9.775 1.00 95.50 79 ALA A N 1
ATOM 599 C CA . ALA A 1 79 ? -8.705 -1.781 -11.230 1.00 95.50 79 ALA A CA 1
ATOM 600 C C . ALA A 1 79 ? -7.591 -2.603 -11.926 1.00 95.50 79 ALA A C 1
ATOM 602 O O . ALA A 1 79 ? -6.837 -2.076 -12.746 1.00 95.50 79 ALA A O 1
ATOM 603 N N . GLY A 1 80 ? -7.444 -3.881 -11.553 1.00 94.69 80 GLY A N 1
ATOM 604 C CA . GLY A 1 80 ? -6.435 -4.787 -12.117 1.00 94.69 80 GLY A CA 1
ATOM 605 C C . GLY A 1 80 ? -4.997 -4.502 -11.670 1.00 94.69 80 GLY A C 1
ATOM 606 O O . GLY A 1 80 ? -4.044 -4.962 -12.299 1.00 94.69 80 GLY A O 1
ATOM 607 N N . ARG A 1 81 ? -4.806 -3.705 -10.611 1.00 95.81 81 ARG A N 1
ATOM 608 C CA . ARG A 1 81 ? -3.491 -3.395 -10.038 1.00 95.81 81 ARG A CA 1
ATOM 609 C C . ARG A 1 81 ? -3.444 -3.753 -8.562 1.00 95.81 81 ARG A C 1
ATOM 611 O O . ARG A 1 81 ? -4.367 -3.463 -7.807 1.00 95.81 81 ARG A O 1
ATOM 618 N N . ASN A 1 82 ? -2.313 -4.308 -8.142 1.00 95.38 82 ASN A N 1
ATOM 619 C CA . ASN A 1 82 ? -2.037 -4.577 -6.737 1.00 95.38 82 ASN A CA 1
ATOM 620 C C . ASN A 1 82 ? -1.669 -3.280 -6.008 1.00 95.38 82 ASN A C 1
ATOM 622 O O . ASN A 1 82 ? -0.620 -2.685 -6.264 1.00 95.38 82 ASN A O 1
ATOM 626 N N . LEU A 1 83 ? -2.531 -2.863 -5.085 1.00 94.44 83 LEU A N 1
ATOM 627 C CA . LEU A 1 83 ? -2.300 -1.765 -4.160 1.00 94.44 83 LEU A CA 1
ATOM 628 C C . 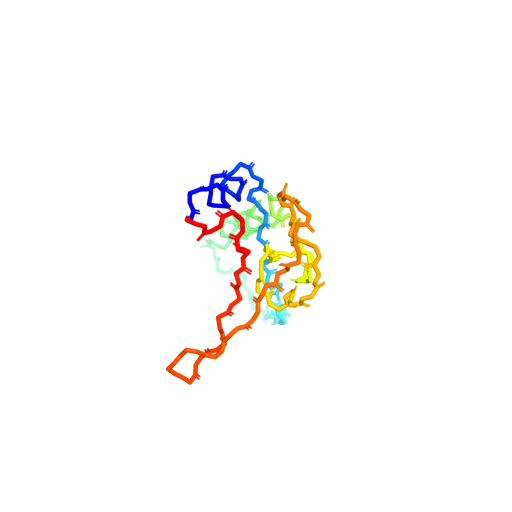LEU A 1 83 ? -1.768 -2.318 -2.838 1.00 94.44 83 LEU A C 1
ATOM 630 O O . LEU A 1 83 ? -2.454 -3.079 -2.160 1.00 94.44 83 LEU A O 1
ATOM 634 N N . PHE A 1 84 ? -0.567 -1.888 -2.457 1.00 94.75 84 PHE A N 1
ATOM 635 C CA . PHE A 1 84 ? 0.030 -2.178 -1.154 1.00 94.75 84 PHE A CA 1
ATOM 636 C C . PHE A 1 84 ? 0.000 -0.913 -0.294 1.00 94.75 84 PHE A C 1
ATOM 638 O O . PHE A 1 84 ? 0.524 0.118 -0.720 1.00 94.75 84 PHE A O 1
ATOM 645 N N . TRP A 1 85 ? -0.572 -0.973 0.910 1.00 94.69 85 TRP A N 1
ATOM 646 C CA . TRP A 1 85 ? -0.644 0.185 1.809 1.00 94.69 85 TRP A CA 1
ATOM 647 C C . TRP A 1 85 ? -0.617 -0.211 3.286 1.00 94.69 85 TRP A C 1
ATOM 649 O O . TRP A 1 85 ? -0.857 -1.356 3.656 1.00 94.69 85 TRP A O 1
ATOM 659 N N . CYS A 1 86 ? -0.329 0.757 4.154 1.00 95.38 86 CYS A N 1
ATOM 660 C CA . CYS A 1 86 ? -0.507 0.607 5.595 1.00 95.38 86 CYS A CA 1
ATOM 661 C C . CYS A 1 86 ? -1.798 1.318 6.009 1.00 95.38 86 CYS A C 1
ATOM 663 O O . CYS A 1 86 ? -1.899 2.533 5.834 1.00 95.38 86 CYS A O 1
ATOM 665 N N . GLY A 1 87 ? -2.754 0.585 6.587 1.00 93.06 87 GLY A N 1
ATOM 666 C CA . GLY A 1 87 ? -4.055 1.131 6.996 1.00 93.06 87 GLY A CA 1
ATOM 667 C C . GLY A 1 87 ? -4.000 2.188 8.106 1.00 93.06 87 GLY A C 1
ATOM 668 O O . GLY A 1 87 ? -4.983 2.885 8.303 1.00 93.06 87 GLY A O 1
ATOM 669 N N . VAL A 1 88 ? -2.867 2.328 8.804 1.00 93.94 88 VAL A N 1
ATOM 670 C CA . VAL A 1 88 ? -2.671 3.327 9.872 1.00 93.94 88 VAL A CA 1
ATOM 671 C C . VAL A 1 88 ? -1.919 4.558 9.363 1.00 93.94 88 VAL A C 1
ATOM 673 O O . VAL A 1 88 ? -2.332 5.681 9.612 1.00 93.94 88 VAL A O 1
ATOM 676 N N . CYS A 1 89 ? -0.814 4.379 8.631 1.00 93.31 89 CYS A N 1
ATOM 677 C CA . CYS A 1 89 ? 0.003 5.509 8.160 1.00 93.31 89 CYS A CA 1
ATOM 678 C C . CYS A 1 89 ? -0.527 6.178 6.882 1.00 93.31 89 CYS A C 1
ATOM 680 O O . CYS A 1 89 ? -0.093 7.282 6.535 1.00 93.31 89 CYS A O 1
ATOM 682 N N . GLN A 1 90 ? -1.375 5.482 6.121 1.00 87.62 90 GLN A N 1
ATOM 683 C CA . GLN A 1 90 ? -1.930 5.970 4.858 1.00 87.62 90 GLN A CA 1
ATOM 684 C C . GLN A 1 90 ? -3.437 6.225 4.918 1.00 87.62 90 GLN A C 1
ATOM 686 O O . GLN A 1 90 ? -4.084 6.214 3.873 1.00 87.62 90 GLN A O 1
ATOM 691 N N . THR A 1 91 ? -3.954 6.524 6.110 1.00 79.00 91 THR A N 1
ATOM 692 C CA . THR A 1 91 ? -5.167 7.334 6.231 1.00 79.00 91 THR A CA 1
ATOM 693 C C . THR A 1 91 ? -4.982 8.715 5.597 1.00 79.00 91 THR A C 1
ATOM 695 O O . THR A 1 91 ? -3.814 9.149 5.353 1.00 79.00 91 THR A O 1
#

Foldseek 3Di:
DPQVVVVCVVVPAAADPDPDDPPPPPDDDDPPCPVVVVVVVVVVVVHPGDDPVVHDQWPPQAQAAGPPHGAGWHWDDDPNDIDTGHPPRPD

Secondary structure (DSSP, 8-state):
-HHHHHHHHHH--------S----------TTHHHHHHHHHHHHHH--PPPHHHH-SSTT-TTSBPTTT-PBPEEEEETTEEEEE-TTTT-

Radius of gyration: 19.03 Å; chains: 1; bounding box: 50×24×40 Å

Sequence (91 aa):
LVVLMHDGARTARSSRRAPSTATTARGRPRRGGDRAAARAAEHGRRSRAVPADEAFYVYHRHGLPCRVCGTPVLLKELAGRNLFWCGVCQT

pLDDT: mean 75.83, std 16.66, range [45.25, 96.75]